Protein AF-A0A5J4N8S6-F1 (afdb_monomer)

Radius of gyration: 16.77 Å; Cα contacts (8 Å, |Δi|>4): 144; chains: 1; bounding box: 38×24×50 Å

Foldseek 3Di:
DVQCVPPVCVVVDDPVCVVQVVQWDDKDKAKDDQPDDDDPDPHRFTWIKIWTAGDDDDPDDDRIDIKIWTWDQDADPVCNVPDPGIDGPDMDD

Mean predicted aligned error: 5.63 Å

Structure (mmCIF, N/CA/C/O backbone):
data_AF-A0A5J4N8S6-F1
#
_entry.id   AF-A0A5J4N8S6-F1
#
loop_
_atom_site.group_PDB
_atom_site.id
_atom_site.type_symbol
_atom_site.label_atom_id
_atom_site.label_alt_id
_atom_site.label_comp_id
_atom_site.label_asym_id
_atom_site.label_entity_id
_atom_site.label_seq_id
_atom_site.pdbx_PDB_ins_code
_atom_site.Cartn_x
_atom_site.Cartn_y
_atom_site.Cartn_z
_atom_site.occupancy
_atom_site.B_iso_or_equiv
_atom_site.auth_seq_id
_atom_site.auth_comp_id
_atom_site.auth_asym_id
_atom_site.auth_atom_id
_atom_site.pdbx_PDB_model_num
ATOM 1 N N . MET A 1 1 ? -18.481 0.079 7.824 1.00 72.94 1 MET A N 1
ATOM 2 C CA . MET A 1 1 ? -17.076 0.446 7.532 1.00 72.94 1 MET A CA 1
ATOM 3 C C . MET A 1 1 ? -16.861 0.318 6.038 1.00 72.94 1 MET A C 1
ATOM 5 O O . MET A 1 1 ? -17.097 -0.765 5.515 1.00 72.94 1 MET A O 1
ATOM 9 N N . VAL A 1 2 ? -16.453 1.399 5.371 1.00 78.38 2 VAL A N 1
ATOM 10 C CA . VAL A 1 2 ? -16.398 1.507 3.899 1.00 78.38 2 VAL A CA 1
ATOM 11 C C . VAL A 1 2 ? -15.584 0.377 3.250 1.00 78.38 2 VAL A C 1
ATOM 13 O O . VAL A 1 2 ? -16.044 -0.214 2.278 1.00 78.38 2 VAL A O 1
ATOM 16 N N . LEU A 1 3 ? -14.455 -0.026 3.845 1.00 84.56 3 LEU A N 1
ATOM 17 C CA . LEU A 1 3 ? -13.567 -1.057 3.281 1.00 84.56 3 LEU A CA 1
ATOM 18 C C . LEU A 1 3 ? -14.218 -2.441 3.094 1.00 84.56 3 LEU A C 1
ATOM 20 O O . LEU A 1 3 ? -13.851 -3.160 2.173 1.00 84.56 3 LEU A O 1
ATOM 24 N N . LYS A 1 4 ? -15.228 -2.819 3.893 1.00 84.19 4 LYS A N 1
ATOM 25 C CA . LYS A 1 4 ? -15.948 -4.098 3.697 1.00 84.19 4 LYS A CA 1
ATOM 26 C C . LYS A 1 4 ? -16.841 -4.116 2.458 1.00 84.19 4 LYS A C 1
ATOM 28 O O . LYS A 1 4 ? -17.258 -5.187 2.026 1.00 84.19 4 LYS A O 1
ATOM 33 N N . HIS A 1 5 ? -17.184 -2.946 1.932 1.00 87.00 5 HIS A N 1
ATOM 34 C CA . HIS A 1 5 ? -18.062 -2.820 0.774 1.00 87.00 5 HIS A CA 1
ATOM 35 C C . HIS A 1 5 ? -17.281 -2.748 -0.540 1.00 87.00 5 HIS A C 1
ATOM 37 O O . HIS A 1 5 ? -17.885 -2.878 -1.598 1.00 87.00 5 HIS A O 1
ATOM 43 N N . ALA A 1 6 ? -15.954 -2.596 -0.486 1.00 89.38 6 ALA A N 1
ATOM 44 C CA . ALA A 1 6 ? -15.093 -2.612 -1.660 1.00 89.38 6 ALA A CA 1
ATOM 45 C C . ALA A 1 6 ? -14.848 -4.069 -2.119 1.00 89.38 6 ALA A C 1
ATOM 47 O O . ALA A 1 6 ? -14.189 -4.825 -1.398 1.00 89.38 6 ALA A O 1
ATOM 48 N N . PRO A 1 7 ? -15.350 -4.492 -3.301 1.00 88.50 7 PRO A N 1
ATOM 49 C CA . PRO A 1 7 ? -15.331 -5.899 -3.722 1.00 88.50 7 PRO A CA 1
ATOM 50 C C . PRO A 1 7 ? -13.932 -6.519 -3.770 1.00 88.50 7 PRO A C 1
ATOM 52 O O . PRO A 1 7 ? -13.764 -7.678 -3.399 1.00 88.50 7 PRO A O 1
ATOM 55 N N . LEU A 1 8 ? -12.933 -5.729 -4.171 1.00 88.12 8 LEU A N 1
ATOM 56 C CA . LEU A 1 8 ? -11.549 -6.177 -4.331 1.00 88.12 8 LEU A CA 1
ATOM 57 C C . LEU A 1 8 ? -10.875 -6.544 -3.003 1.00 88.12 8 LEU A C 1
ATOM 59 O O . LEU A 1 8 ? -10.047 -7.447 -2.966 1.00 88.12 8 LEU A O 1
ATOM 63 N N . ILE A 1 9 ? -11.241 -5.874 -1.908 1.00 88.81 9 ILE A N 1
ATOM 64 C CA . ILE A 1 9 ? -10.581 -6.040 -0.601 1.00 88.81 9 ILE A CA 1
ATOM 65 C C . ILE A 1 9 ? -11.489 -6.675 0.455 1.00 88.81 9 ILE A C 1
ATOM 67 O O . ILE A 1 9 ? -11.022 -7.070 1.516 1.00 88.81 9 ILE A O 1
ATOM 71 N N . ARG A 1 10 ? -12.791 -6.838 0.189 1.00 88.31 10 ARG A N 1
ATOM 72 C CA . ARG A 1 10 ? -13.720 -7.453 1.150 1.00 88.31 10 ARG A CA 1
ATOM 73 C C . ARG A 1 10 ? -13.243 -8.827 1.615 1.00 88.31 10 ARG A C 1
ATOM 75 O O . ARG A 1 10 ? -13.368 -9.146 2.792 1.00 88.31 10 ARG A O 1
ATOM 82 N N . ASN A 1 11 ? -12.720 -9.629 0.689 1.00 89.19 11 ASN A N 1
ATOM 83 C CA . ASN A 1 11 ? -12.330 -11.011 0.962 1.00 89.19 11 ASN A CA 1
ATOM 84 C C . ASN A 1 11 ? -10.958 -11.122 1.651 1.00 89.19 11 ASN A C 1
ATOM 86 O O . ASN A 1 11 ? -10.618 -12.202 2.124 1.00 89.19 11 ASN A O 1
ATOM 90 N N . THR A 1 12 ? -10.183 -10.034 1.730 1.00 91.62 12 THR A N 1
ATOM 91 C CA . THR A 1 12 ? -8.901 -10.017 2.453 1.00 91.62 12 THR A CA 1
ATOM 92 C C . THR A 1 12 ? -9.070 -9.648 3.930 1.00 91.62 12 THR A C 1
ATOM 94 O O . THR A 1 12 ? -8.179 -9.917 4.730 1.00 91.62 12 THR A O 1
ATOM 97 N N . ILE A 1 13 ? -10.220 -9.080 4.315 1.00 93.31 13 ILE A N 1
ATOM 98 C CA . ILE A 1 13 ? -10.520 -8.651 5.686 1.00 93.31 13 ILE A CA 1
ATOM 99 C C . ILE A 1 13 ? -11.143 -9.808 6.480 1.00 93.31 13 ILE A C 1
ATOM 101 O O . ILE A 1 13 ? -12.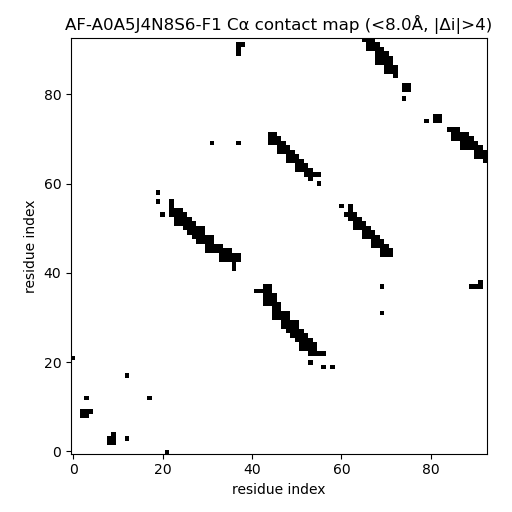275 -10.223 6.214 1.00 93.31 13 ILE A O 1
ATOM 105 N N . ARG A 1 14 ? -10.452 -10.288 7.519 1.00 93.50 14 ARG A N 1
ATOM 106 C CA . ARG A 1 14 ? -10.935 -11.368 8.394 1.00 93.50 14 ARG A CA 1
ATOM 107 C C . ARG A 1 14 ? -11.764 -10.814 9.560 1.00 93.50 14 ARG A C 1
ATOM 109 O O . ARG A 1 14 ? -11.617 -9.647 9.931 1.00 93.50 14 ARG A O 1
ATOM 116 N N . PRO A 1 15 ? -12.607 -11.638 10.215 1.00 93.56 15 PRO A N 1
ATOM 117 C CA . PRO A 1 15 ? -13.369 -11.220 11.397 1.00 93.56 15 PRO A CA 1
ATOM 118 C C . PRO A 1 15 ? -12.509 -10.659 12.542 1.00 93.56 15 PRO A C 1
ATOM 120 O O . PRO A 1 15 ? -12.948 -9.748 13.242 1.00 93.56 15 PRO A O 1
ATOM 123 N N . THR A 1 16 ? -11.282 -11.157 12.702 1.00 94.81 16 THR A N 1
ATOM 124 C CA . THR A 1 16 ? -10.316 -10.696 13.714 1.00 94.81 16 THR A CA 1
ATOM 125 C C . THR A 1 16 ? -9.759 -9.305 13.438 1.00 94.81 16 THR A C 1
ATOM 127 O O . THR A 1 16 ? -9.330 -8.636 14.367 1.00 94.81 16 THR A O 1
ATOM 130 N N . ASP A 1 17 ? -9.787 -8.845 12.186 1.00 94.00 17 ASP A N 1
ATOM 131 C CA . ASP A 1 17 ? -9.225 -7.547 11.797 1.00 94.00 17 ASP A CA 1
ATOM 132 C C . ASP A 1 17 ? -10.239 -6.407 12.049 1.00 94.00 17 ASP A C 1
ATOM 134 O O . ASP A 1 17 ? -9.896 -5.227 12.100 1.00 94.00 17 ASP A O 1
ATOM 138 N N . ILE A 1 18 ? -11.519 -6.755 12.235 1.00 93.75 18 ILE A N 1
ATOM 139 C CA . ILE A 1 18 ? -12.631 -5.800 12.337 1.00 93.75 18 ILE A CA 1
ATOM 140 C C . ILE A 1 18 ? -12.509 -4.843 13.519 1.00 93.75 18 ILE A C 1
ATOM 142 O O . ILE A 1 18 ? -12.793 -3.662 13.315 1.00 93.75 18 ILE A O 1
ATOM 146 N N . PRO A 1 19 ? -12.139 -5.288 14.732 1.00 95.62 19 PRO A N 1
ATOM 147 C CA . PRO A 1 19 ? -12.015 -4.380 15.863 1.00 95.62 19 PRO A CA 1
ATOM 148 C C . PRO A 1 19 ? -10.962 -3.289 15.629 1.00 95.62 19 PRO A C 1
ATOM 150 O O . PRO A 1 19 ? -11.273 -2.117 15.814 1.00 95.62 19 PRO A O 1
ATOM 153 N N . ALA A 1 20 ? -9.784 -3.637 15.102 1.00 95.44 20 ALA A N 1
ATOM 154 C CA . ALA A 1 20 ? -8.749 -2.662 14.760 1.00 95.44 20 ALA A CA 1
ATOM 155 C C . ALA A 1 20 ? -9.196 -1.709 13.639 1.00 95.44 20 ALA A C 1
ATOM 157 O O . ALA A 1 20 ? -9.034 -0.495 13.738 1.00 95.44 20 ALA A O 1
ATOM 158 N N . LEU A 1 21 ? -9.839 -2.234 12.590 1.00 94.69 21 LEU A N 1
ATOM 159 C CA . LEU A 1 21 ? -10.326 -1.416 11.475 1.00 94.69 21 LEU A CA 1
ATOM 160 C C . LEU A 1 21 ? -11.487 -0.479 11.858 1.00 94.69 21 LEU A C 1
ATOM 162 O O . LEU A 1 21 ? -11.728 0.500 11.156 1.00 94.69 21 LEU A O 1
ATOM 166 N N . LYS A 1 22 ? -12.194 -0.719 12.973 1.00 94.88 22 LYS A N 1
ATOM 167 C CA . LYS A 1 22 ? -13.151 0.259 13.529 1.00 94.88 22 LYS A CA 1
ATOM 168 C C . LYS A 1 22 ? -12.458 1.513 14.071 1.00 94.88 22 LYS A C 1
ATOM 170 O O . LYS A 1 22 ? -13.094 2.561 14.112 1.00 94.88 22 LYS A O 1
ATOM 175 N N . CYS A 1 23 ? -11.189 1.410 14.462 1.00 96.00 23 CYS A N 1
ATOM 176 C CA . CYS A 1 23 ? -10.377 2.539 14.912 1.00 96.00 23 CYS A CA 1
ATOM 177 C C . CYS A 1 23 ? -9.763 3.330 13.744 1.00 96.00 23 CYS A C 1
ATOM 179 O O . CYS A 1 23 ? -9.158 4.373 13.985 1.00 96.00 23 CYS A O 1
ATOM 181 N N . LEU A 1 24 ? -9.913 2.867 12.494 1.00 96.19 24 LEU A N 1
ATOM 182 C CA . LEU A 1 24 ? -9.419 3.564 11.306 1.00 96.19 24 LEU A CA 1
ATOM 183 C C . LEU A 1 24 ? -10.212 4.858 11.079 1.00 96.19 24 LEU A C 1
ATOM 185 O O . LEU A 1 24 ? -11.433 4.831 10.907 1.00 96.19 24 LEU A O 1
ATOM 189 N N . LYS A 1 25 ? -9.508 5.987 11.054 1.00 96.31 25 LYS A N 1
ATOM 190 C CA . LYS A 1 25 ? -10.075 7.328 10.871 1.00 96.31 25 LYS A CA 1
ATOM 191 C C . LYS A 1 25 ? -9.912 7.861 9.474 1.00 96.31 25 LYS A C 1
ATOM 193 O O . LYS A 1 25 ? -10.820 8.523 8.977 1.00 96.31 25 LYS A O 1
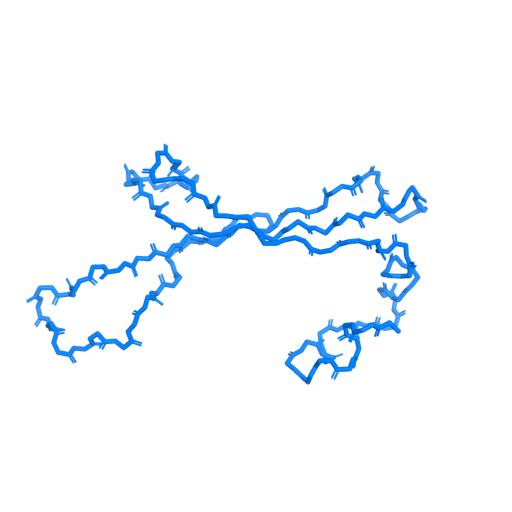ATOM 198 N N . ASN A 1 26 ? -8.766 7.599 8.864 1.00 96.25 26 ASN A N 1
ATOM 199 C CA . ASN A 1 26 ? -8.435 8.197 7.588 1.00 96.25 26 ASN A CA 1
ATOM 200 C C . ASN A 1 26 ? -7.610 7.247 6.730 1.00 96.25 26 ASN A C 1
ATOM 202 O O . ASN A 1 26 ? -6.863 6.412 7.243 1.00 96.25 26 ASN A O 1
ATOM 206 N N . ILE A 1 27 ? -7.757 7.401 5.419 1.00 95.75 27 ILE A N 1
ATOM 207 C CA . ILE A 1 27 ? -6.915 6.752 4.423 1.00 95.75 27 ILE A CA 1
ATOM 208 C C . ILE A 1 27 ? -6.485 7.839 3.450 1.00 95.75 27 ILE A C 1
ATOM 210 O O . ILE A 1 27 ? -7.334 8.459 2.808 1.00 95.75 27 ILE A O 1
ATOM 214 N N . ARG A 1 28 ? -5.181 8.077 3.344 1.00 96.75 28 ARG A N 1
ATOM 215 C CA . ARG A 1 28 ? -4.615 9.064 2.419 1.00 96.75 28 ARG A CA 1
ATOM 216 C C . ARG A 1 28 ? -3.757 8.369 1.378 1.00 96.75 28 ARG A C 1
ATOM 218 O O . ARG A 1 28 ? -3.043 7.428 1.705 1.00 96.75 28 ARG A O 1
ATOM 225 N N . SER A 1 29 ? -3.816 8.865 0.147 1.00 96.25 29 SER A N 1
ATOM 226 C CA . SER A 1 29 ? -2.842 8.550 -0.895 1.00 96.25 29 SER A CA 1
ATOM 227 C C . SER A 1 29 ? -1.943 9.762 -1.073 1.00 96.25 29 SER A C 1
ATOM 229 O O . SER A 1 29 ? -2.445 10.855 -1.337 1.00 96.25 29 SER A O 1
ATOM 231 N N . ILE A 1 30 ? -0.639 9.576 -0.908 1.00 95.25 30 ILE A N 1
ATOM 232 C CA . ILE A 1 30 ? 0.364 10.639 -1.014 1.00 95.25 30 ILE A CA 1
ATOM 233 C C . ILE A 1 30 ? 1.351 10.238 -2.116 1.00 95.25 30 ILE A C 1
ATOM 235 O O . ILE A 1 30 ? 1.822 9.099 -2.090 1.00 95.25 30 ILE A O 1
ATOM 239 N N . PRO A 1 31 ? 1.646 11.106 -3.098 1.00 92.69 31 PRO A N 1
ATOM 240 C CA . PRO A 1 31 ? 2.669 10.815 -4.096 1.00 92.69 31 PRO A CA 1
ATOM 241 C C . PRO A 1 31 ? 4.043 10.680 -3.427 1.00 92.69 31 PRO A C 1
ATOM 243 O O . PRO A 1 31 ? 4.362 11.420 -2.500 1.00 92.69 31 PRO A O 1
ATOM 246 N N . ILE A 1 32 ? 4.844 9.728 -3.896 1.00 90.31 32 ILE A N 1
ATOM 247 C CA . ILE A 1 32 ? 6.258 9.605 -3.534 1.00 90.31 32 ILE A CA 1
ATOM 248 C C . ILE A 1 32 ? 7.043 10.453 -4.530 1.00 90.31 32 ILE A C 1
ATOM 250 O O . ILE A 1 32 ? 6.903 10.267 -5.741 1.00 90.31 32 ILE A O 1
ATOM 254 N N . GLU A 1 33 ? 7.847 11.385 -4.026 1.00 77.75 33 GLU A N 1
ATOM 255 C CA . GLU A 1 33 ? 8.674 12.245 -4.869 1.00 77.75 33 GLU A CA 1
ATOM 256 C C . GLU A 1 33 ? 9.785 11.440 -5.561 1.00 77.75 33 GLU A C 1
ATOM 258 O O . GLU A 1 33 ? 10.358 10.504 -4.995 1.00 77.75 33 GLU A O 1
ATOM 263 N N . SER A 1 34 ? 10.127 11.832 -6.792 1.00 66.06 34 SER A N 1
ATOM 264 C CA . SER A 1 34 ? 11.076 11.147 -7.687 1.00 66.06 34 SER A CA 1
ATOM 265 C C . SER A 1 34 ? 12.534 11.128 -7.182 1.00 66.06 34 SER A C 1
ATOM 267 O O . SER A 1 34 ? 13.444 10.745 -7.913 1.00 66.06 34 SER A O 1
ATOM 269 N N . ASN A 1 35 ? 12.785 11.561 -5.945 1.00 68.62 35 ASN A N 1
ATOM 270 C CA . ASN A 1 35 ? 14.082 11.564 -5.267 1.00 68.62 35 ASN A CA 1
ATOM 271 C C . ASN A 1 35 ? 14.183 10.492 -4.164 1.00 68.62 35 ASN A C 1
ATOM 273 O O . ASN A 1 35 ? 15.231 10.379 -3.523 1.00 68.62 35 ASN A O 1
ATOM 277 N N . GLU A 1 36 ? 13.143 9.686 -3.947 1.00 69.38 36 GLU A N 1
ATOM 278 C CA . GLU A 1 36 ? 13.188 8.578 -2.998 1.00 69.38 36 GLU A CA 1
ATOM 279 C C . GLU A 1 36 ? 13.642 7.274 -3.669 1.00 69.38 36 GLU A C 1
ATOM 281 O O . GLU A 1 36 ? 13.301 6.966 -4.815 1.00 69.38 36 GLU A O 1
ATOM 286 N N . ARG A 1 37 ? 14.467 6.502 -2.949 1.00 69.88 37 ARG A N 1
ATOM 287 C CA . ARG A 1 37 ? 14.963 5.198 -3.407 1.00 69.88 37 ARG A CA 1
ATOM 288 C C . ARG A 1 37 ? 14.322 4.087 -2.591 1.00 69.88 37 ARG A C 1
ATOM 290 O O . ARG A 1 37 ? 14.460 4.119 -1.366 1.00 69.88 37 ARG A O 1
ATOM 2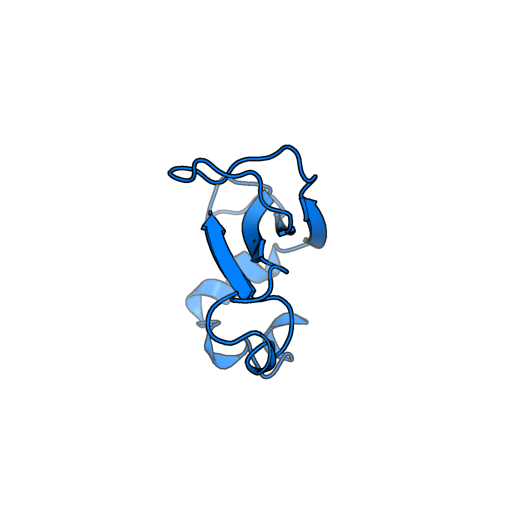97 N N . PRO A 1 38 ? 13.717 3.082 -3.243 1.00 70.31 38 PRO A N 1
ATOM 298 C CA . PRO A 1 38 ? 13.311 1.880 -2.543 1.00 70.31 38 PRO A CA 1
ATOM 299 C C . PRO A 1 38 ? 14.522 1.181 -1.910 1.00 70.31 38 PRO A C 1
ATOM 301 O O . PRO A 1 38 ? 15.608 1.115 -2.500 1.00 70.31 38 PRO A O 1
ATOM 304 N N . VAL A 1 39 ? 14.335 0.600 -0.731 1.00 71.75 39 VAL A N 1
ATOM 305 C CA . VAL A 1 39 ? 15.326 -0.221 -0.039 1.00 71.75 39 VAL A CA 1
ATOM 306 C C . VAL A 1 39 ? 15.746 -1.376 -0.953 1.00 71.75 39 VAL A C 1
ATOM 308 O O . VAL A 1 39 ? 14.929 -2.168 -1.418 1.00 71.75 39 VAL A O 1
ATOM 311 N N . GLY A 1 40 ? 17.049 -1.474 -1.222 1.00 70.75 40 GLY A N 1
ATOM 312 C CA . GLY A 1 40 ? 17.611 -2.509 -2.096 1.00 70.75 40 GLY A CA 1
ATOM 313 C C . GLY A 1 40 ? 17.538 -2.203 -3.597 1.00 70.75 40 GLY A C 1
ATOM 314 O O . GLY A 1 40 ? 17.863 -3.077 -4.402 1.00 70.75 40 GLY A O 1
ATOM 315 N N . LYS A 1 41 ? 17.153 -0.984 -3.998 1.00 68.00 41 LYS A N 1
ATOM 316 C CA . LYS A 1 41 ? 17.200 -0.516 -5.392 1.00 68.00 41 LYS A CA 1
ATOM 317 C C . LYS A 1 41 ? 18.196 0.634 -5.552 1.00 68.00 41 LYS A C 1
ATOM 319 O O . LYS A 1 41 ? 18.403 1.445 -4.654 1.00 68.00 41 LYS A O 1
ATOM 324 N N . THR A 1 42 ? 18.842 0.685 -6.714 1.00 63.88 42 THR A N 1
ATOM 325 C CA . THR A 1 42 ? 19.844 1.710 -7.055 1.00 63.88 42 THR 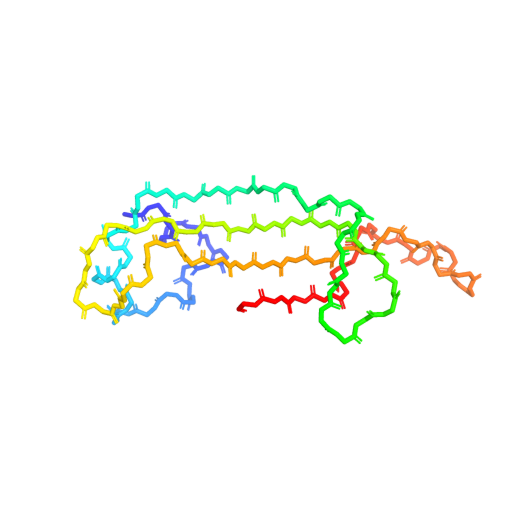A CA 1
ATOM 326 C C . THR A 1 42 ? 19.253 2.887 -7.831 1.00 63.88 42 THR A C 1
ATOM 328 O O . THR A 1 42 ? 19.842 3.967 -7.824 1.00 63.88 42 THR A O 1
ATOM 331 N N . ALA A 1 43 ? 18.093 2.695 -8.465 1.00 67.62 43 ALA A N 1
ATOM 332 C CA . ALA A 1 43 ? 17.367 3.726 -9.196 1.00 67.62 43 ALA A CA 1
ATOM 333 C C . ALA A 1 43 ? 16.358 4.446 -8.291 1.00 67.62 43 ALA A C 1
ATOM 335 O O . ALA A 1 43 ? 15.773 3.841 -7.390 1.00 67.62 43 ALA A O 1
ATOM 336 N N . PHE A 1 44 ? 16.161 5.738 -8.547 1.00 67.88 44 PHE A N 1
ATOM 337 C CA . PHE A 1 44 ? 15.012 6.469 -8.024 1.00 67.88 44 PHE A CA 1
ATOM 338 C C . PHE A 1 44 ? 13.752 6.002 -8.746 1.00 67.88 44 PHE A C 1
ATOM 340 O O . PHE A 1 44 ? 13.812 5.598 -9.909 1.00 67.88 44 PHE A O 1
ATOM 347 N N . THR A 1 45 ? 12.621 6.005 -8.056 1.00 72.69 45 THR A N 1
ATOM 348 C CA . THR A 1 45 ? 11.369 5.531 -8.642 1.00 72.69 45 THR A CA 1
ATOM 349 C C . THR A 1 45 ? 10.220 6.352 -8.091 1.00 72.69 45 THR A C 1
ATOM 351 O O . THR A 1 45 ? 10.141 6.592 -6.889 1.00 72.69 45 THR A O 1
ATOM 354 N N . GLU A 1 46 ? 9.337 6.786 -8.981 1.00 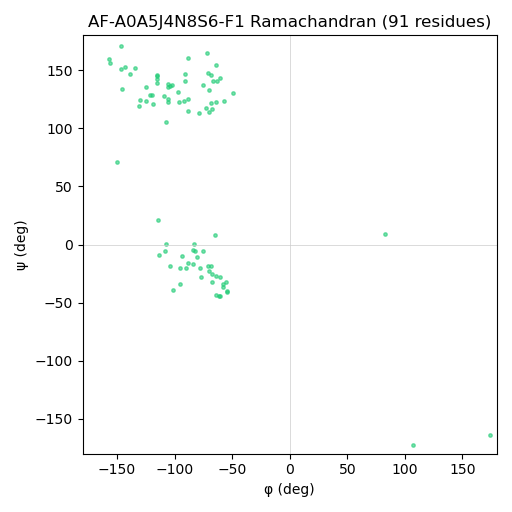87.19 46 GLU A N 1
ATOM 355 C CA . GLU A 1 46 ? 8.104 7.469 -8.608 1.00 87.19 46 GLU A CA 1
ATOM 356 C C . GLU A 1 46 ? 7.121 6.481 -7.981 1.00 87.19 46 GLU A C 1
ATOM 358 O O . GLU A 1 46 ? 7.274 5.261 -8.071 1.00 87.19 46 GLU A O 1
ATOM 363 N N . GLY A 1 47 ? 6.085 6.979 -7.319 1.00 91.38 47 GLY A N 1
ATOM 364 C CA . GLY A 1 47 ? 5.115 6.087 -6.713 1.00 91.38 47 GLY A CA 1
ATOM 365 C C . GLY A 1 47 ? 4.076 6.798 -5.881 1.00 91.38 47 GLY A C 1
ATOM 366 O O . GLY A 1 47 ? 3.902 8.013 -5.951 1.00 91.38 47 GLY A O 1
ATOM 367 N N . PHE A 1 48 ? 3.389 6.024 -5.057 1.00 93.88 48 PHE A N 1
ATOM 368 C CA . PHE A 1 48 ? 2.475 6.554 -4.060 1.00 93.88 48 PHE A CA 1
ATOM 369 C C . PHE A 1 48 ? 2.546 5.721 -2.787 1.00 93.88 48 PHE A C 1
ATOM 371 O O . PHE A 1 48 ? 2.852 4.526 -2.803 1.00 93.88 48 PHE A O 1
ATOM 378 N N . GLN A 1 49 ? 2.236 6.357 -1.667 1.00 95.19 49 GLN A N 1
ATOM 379 C CA . GLN A 1 49 ? 2.052 5.687 -0.395 1.00 95.19 49 GLN A CA 1
ATOM 380 C C . GLN A 1 49 ? 0.614 5.825 0.086 1.00 95.19 49 GLN A C 1
ATOM 382 O O . GLN A 1 49 ? -0.006 6.884 -0.026 1.00 95.19 49 GLN A O 1
ATOM 387 N N . LEU A 1 50 ? 0.098 4.731 0.633 1.00 97.06 50 LEU A N 1
ATOM 388 C CA . LEU A 1 50 ? -1.157 4.691 1.357 1.00 97.06 50 LEU A CA 1
ATOM 389 C C . LEU A 1 50 ? -0.863 4.812 2.846 1.00 97.06 50 LEU A C 1
ATOM 391 O O . LEU A 1 50 ? -0.145 3.984 3.407 1.00 97.06 50 LEU A O 1
ATOM 395 N N . GLU A 1 51 ? -1.444 5.819 3.482 1.00 97.69 51 GLU A N 1
ATOM 396 C CA . GLU A 1 51 ? -1.403 6.001 4.928 1.00 97.69 51 GLU A CA 1
ATOM 397 C C . GLU A 1 51 ? -2.757 5.653 5.534 1.00 97.69 51 GLU A C 1
ATOM 399 O O . GLU A 1 51 ? -3.778 6.233 5.162 1.00 97.69 51 GLU A O 1
ATOM 404 N N . PHE A 1 52 ? -2.753 4.742 6.500 1.00 97.12 52 PHE A N 1
ATOM 405 C CA . PHE A 1 52 ? -3.918 4.326 7.268 1.00 97.12 52 PHE A CA 1
ATOM 406 C C . PHE A 1 52 ? -3.790 4.890 8.682 1.00 97.12 52 PHE A C 1
ATOM 408 O O . PHE A 1 52 ? -2.980 4.409 9.475 1.00 97.12 52 PHE A O 1
ATOM 415 N N . GLU A 1 53 ? -4.564 5.927 8.988 1.00 98.00 53 GLU A N 1
ATOM 416 C CA . GLU A 1 53 ? -4.528 6.613 10.280 1.00 98.00 53 GLU A CA 1
ATOM 417 C C . GLU A 1 53 ? -5.548 6.005 11.244 1.00 98.00 53 GLU A C 1
ATOM 419 O O . GLU A 1 53 ? -6.747 5.981 10.956 1.00 98.00 53 GLU A O 1
ATOM 424 N N . PHE A 1 54 ? -5.080 5.550 12.402 1.00 97.88 54 PHE A N 1
ATOM 425 C CA . PHE A 1 54 ? -5.882 4.928 13.447 1.00 97.88 54 PHE A CA 1
ATOM 426 C C . PHE A 1 54 ? -5.889 5.771 14.721 1.00 97.88 54 PHE A C 1
ATOM 428 O O . PHE A 1 54 ? -4.880 6.356 15.122 1.00 97.88 54 PHE A O 1
ATOM 435 N N . GLU A 1 55 ? -7.022 5.760 15.418 1.00 97.44 55 GLU A N 1
ATOM 436 C CA . GLU A 1 55 ? -7.041 6.135 16.831 1.00 97.44 55 GLU A CA 1
ATOM 437 C C . GLU A 1 55 ? -6.213 5.150 17.677 1.00 97.44 55 GLU A C 1
ATOM 439 O O . GLU A 1 55 ? -6.074 3.977 17.299 1.00 97.44 55 GLU A O 1
ATOM 444 N N . PRO A 1 56 ? -5.693 5.595 18.843 1.00 97.25 56 PRO A N 1
ATOM 445 C CA . PRO A 1 56 ? -5.096 4.694 19.822 1.00 97.25 56 PRO A CA 1
ATOM 446 C C . PRO A 1 56 ? -6.017 3.504 20.103 1.00 97.25 56 PRO A C 1
ATOM 448 O O . PRO A 1 56 ? -7.211 3.677 20.349 1.00 97.25 56 PRO A O 1
ATOM 451 N N . ASN A 1 57 ? -5.463 2.299 20.042 1.00 95.88 57 ASN A N 1
ATOM 452 C CA . ASN A 1 57 ? -6.208 1.056 20.184 1.00 95.88 57 ASN A CA 1
ATOM 453 C C . ASN A 1 57 ? -5.348 -0.011 20.877 1.00 95.88 57 ASN A C 1
ATOM 455 O O . ASN A 1 57 ? -4.156 0.182 21.099 1.00 95.88 57 ASN A O 1
ATOM 459 N N . GLU A 1 58 ? -5.967 -1.131 21.243 1.00 96.94 58 GLU A N 1
ATOM 460 C CA . GLU A 1 58 ? -5.322 -2.219 21.991 1.00 96.94 58 GLU A CA 1
ATOM 461 C C . GLU A 1 58 ? -4.539 -3.215 21.112 1.00 96.94 58 GLU A C 1
ATOM 463 O O . GLU A 1 58 ? -3.899 -4.119 21.640 1.00 96.94 58 GLU A O 1
ATOM 468 N N . TYR A 1 59 ? -4.584 -3.072 19.781 1.00 96.31 59 TYR A N 1
ATOM 469 C CA . TYR A 1 59 ? -4.026 -4.052 18.840 1.00 96.31 59 TYR A CA 1
ATOM 470 C C . TYR A 1 59 ? -2.602 -3.704 18.396 1.00 96.31 59 TYR A C 1
ATOM 472 O O . TYR A 1 59 ? -1.795 -4.601 18.161 1.00 96.31 59 TYR A O 1
ATOM 480 N N . PHE A 1 60 ? -2.288 -2.413 18.268 1.00 96.44 60 PHE A N 1
ATOM 481 C CA . PHE A 1 60 ? -0.961 -1.919 17.901 1.00 96.44 60 PHE A CA 1
ATOM 482 C C . PHE A 1 60 ? -0.748 -0.477 18.373 1.00 96.44 60 PHE A C 1
ATOM 484 O O . PHE A 1 60 ? -1.692 0.270 18.621 1.00 96.44 60 PHE A O 1
ATOM 491 N N . THR A 1 61 ? 0.518 -0.070 18.473 1.00 96.44 61 THR A N 1
ATOM 492 C CA . THR A 1 61 ? 0.908 1.269 18.945 1.00 96.44 61 THR A CA 1
ATOM 493 C C . THR A 1 61 ? 1.024 2.298 17.819 1.00 96.44 61 THR A C 1
ATOM 495 O O . THR A 1 61 ? 0.963 3.503 18.075 1.00 96.44 61 THR A O 1
ATOM 498 N N . ASN A 1 62 ? 1.184 1.851 16.570 1.00 96.44 62 ASN A N 1
ATOM 499 C CA . ASN A 1 62 ? 1.310 2.719 15.404 1.00 96.44 62 ASN A CA 1
ATOM 500 C C . ASN A 1 62 ? 0.025 3.524 15.172 1.00 96.44 62 ASN A C 1
ATOM 502 O O . ASN A 1 62 ? -1.042 2.960 14.949 1.00 96.44 62 ASN A O 1
ATOM 506 N N . ARG A 1 63 ? 0.132 4.855 15.155 1.00 96.56 63 ARG A N 1
ATOM 507 C CA . ARG A 1 63 ? -0.992 5.726 14.770 1.00 96.56 63 ARG A CA 1
ATOM 508 C C . ARG A 1 63 ? -1.219 5.774 13.265 1.00 96.56 63 ARG A C 1
ATOM 510 O O . ARG A 1 63 ? -2.339 6.003 12.830 1.00 96.56 63 ARG A O 1
ATOM 517 N N . VAL A 1 64 ? -0.167 5.568 12.479 1.00 97.75 64 VAL A N 1
ATOM 518 C CA . VAL A 1 64 ? -0.234 5.522 11.018 1.00 97.75 64 VAL A CA 1
ATOM 519 C C . VAL A 1 64 ? 0.487 4.267 10.551 1.00 97.75 64 VAL A C 1
ATOM 521 O O . VAL A 1 64 ? 1.645 4.050 10.911 1.00 97.75 64 VAL A O 1
ATOM 524 N N . LEU A 1 65 ? -0.213 3.431 9.785 1.00 97.50 65 LEU A N 1
ATOM 525 C CA . LEU A 1 65 ? 0.392 2.342 9.021 1.00 97.50 65 LEU A CA 1
ATOM 526 C C . LEU A 1 65 ? 0.589 2.825 7.587 1.00 97.50 65 LEU A C 1
ATOM 528 O O . LEU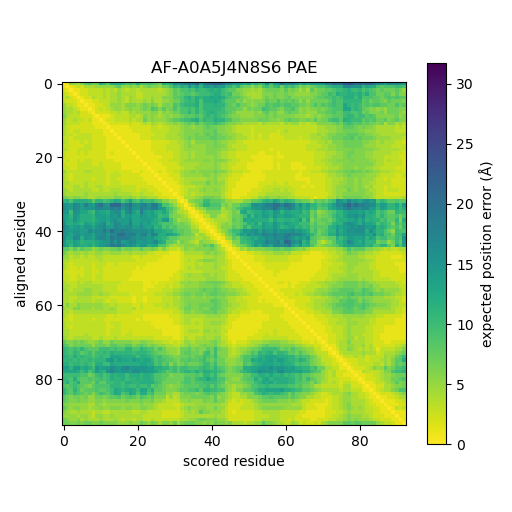 A 1 65 ? -0.345 3.364 6.993 1.00 97.50 65 LEU A O 1
ATOM 532 N N . THR A 1 66 ? 1.781 2.622 7.034 1.00 96.56 66 THR A N 1
ATOM 533 C CA . THR A 1 66 ? 2.143 3.126 5.705 1.00 96.56 66 THR A CA 1
ATOM 534 C C . THR A 1 66 ? 2.489 1.965 4.790 1.00 96.56 66 THR A C 1
ATOM 536 O O . THR A 1 66 ? 3.318 1.130 5.140 1.00 96.56 66 THR A O 1
ATOM 539 N N . LYS A 1 67 ? 1.874 1.930 3.607 1.00 95.94 67 LYS A N 1
ATOM 540 C CA . LYS A 1 67 ? 2.216 0.997 2.531 1.00 95.94 67 LYS A CA 1
ATOM 541 C C . LYS A 1 67 ? 2.665 1.784 1.310 1.00 95.94 67 LYS A C 1
ATOM 543 O O . LYS A 1 67 ? 1.896 2.588 0.791 1.00 95.94 67 LYS A O 1
ATOM 548 N N . ARG A 1 68 ? 3.886 1.547 0.841 1.00 94.06 68 ARG A N 1
ATOM 549 C CA . ARG A 1 68 ? 4.487 2.270 -0.285 1.00 94.06 68 ARG A CA 1
ATOM 550 C C . ARG A 1 68 ? 4.509 1.398 -1.534 1.00 94.06 68 ARG A C 1
ATOM 552 O O . ARG A 1 68 ? 4.849 0.216 -1.451 1.00 94.06 68 ARG A O 1
ATOM 559 N N . TYR A 1 69 ? 4.183 1.993 -2.674 1.00 93.06 69 TYR A N 1
ATOM 560 C CA . TYR A 1 69 ? 4.220 1.372 -3.994 1.00 93.06 69 TYR A CA 1
ATOM 561 C C . TYR A 1 69 ? 5.089 2.219 -4.914 1.00 93.06 69 TYR A C 1
ATOM 563 O O . TYR A 1 69 ? 4.815 3.402 -5.098 1.00 93.06 69 TYR A O 1
ATOM 571 N N . PHE A 1 70 ? 6.112 1.604 -5.496 1.00 90.62 70 PHE A N 1
ATOM 572 C CA . PHE A 1 70 ? 7.007 2.239 -6.457 1.00 90.62 70 PHE A CA 1
ATOM 573 C C . PHE A 1 70 ? 6.690 1.730 -7.855 1.00 90.62 70 PHE A C 1
ATOM 575 O O . PHE A 1 70 ? 6.497 0.526 -8.048 1.00 90.62 70 PHE A O 1
ATOM 582 N N . ILE A 1 71 ? 6.629 2.647 -8.811 1.00 88.88 71 ILE A N 1
ATOM 583 C CA . ILE A 1 71 ? 6.078 2.427 -10.140 1.00 88.88 71 ILE A CA 1
ATOM 584 C C . ILE A 1 71 ? 7.106 2.800 -11.201 1.00 88.88 71 ILE A C 1
ATOM 586 O O . ILE A 1 71 ? 7.734 3.853 -11.130 1.00 88.88 71 ILE A O 1
ATOM 590 N N . ASN A 1 72 ? 7.241 1.946 -12.208 1.00 84.62 72 ASN A N 1
ATOM 591 C CA . ASN A 1 72 ? 8.025 2.224 -13.396 1.00 84.62 72 ASN A CA 1
ATOM 592 C C . ASN A 1 72 ? 7.122 2.601 -14.577 1.00 84.62 72 ASN A C 1
ATOM 594 O O . ASN A 1 72 ? 6.100 1.954 -14.816 1.00 84.62 72 ASN A O 1
ATOM 598 N N . PHE A 1 73 ? 7.535 3.627 -15.321 1.00 83.56 73 PHE A N 1
ATOM 599 C CA . PHE A 1 73 ? 6.884 4.095 -16.547 1.00 83.56 73 PHE A CA 1
ATOM 600 C C . PHE A 1 73 ? 7.692 3.767 -17.808 1.00 83.56 73 PHE A C 1
ATOM 602 O O . PHE A 1 73 ? 7.210 4.021 -18.911 1.00 83.56 73 PHE A O 1
ATOM 609 N N . ASP A 1 74 ? 8.901 3.220 -17.659 1.00 82.69 74 ASP A N 1
ATOM 610 C CA . ASP A 1 74 ? 9.812 3.000 -18.775 1.00 82.69 74 ASP A CA 1
ATOM 611 C C . ASP A 1 74 ? 9.279 1.955 -19.762 1.00 82.69 74 ASP A C 1
ATOM 613 O O . ASP A 1 74 ? 8.742 0.907 -19.391 1.00 82.69 74 ASP A O 1
ATOM 617 N N . LEU A 1 75 ? 9.496 2.229 -21.050 1.00 82.94 75 LEU A N 1
ATOM 618 C CA . LEU A 1 75 ? 9.280 1.261 -22.118 1.00 82.94 75 LEU A CA 1
ATOM 619 C C . LEU A 1 75 ? 10.416 0.235 -22.116 1.00 82.94 75 LEU A C 1
ATOM 621 O O . LEU A 1 75 ? 11.591 0.588 -22.026 1.0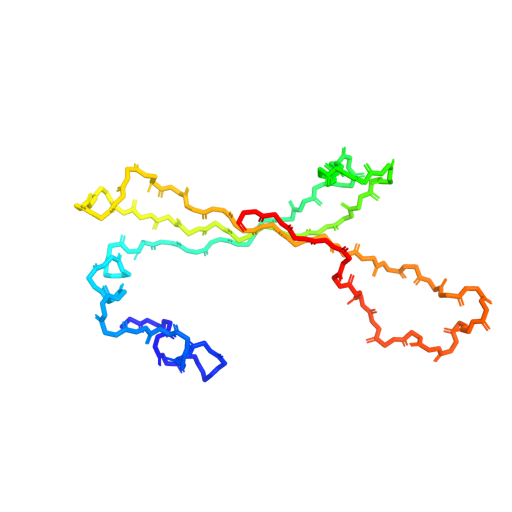0 82.94 75 LEU A O 1
ATOM 625 N N . LYS A 1 76 ? 10.072 -1.044 -22.283 1.00 81.88 76 LYS A N 1
ATOM 626 C CA . LYS A 1 76 ? 11.061 -2.109 -22.487 1.00 81.88 76 LYS A CA 1
ATOM 627 C C . LYS A 1 76 ? 11.681 -1.942 -23.875 1.00 81.88 76 LYS A C 1
ATOM 629 O O . LYS A 1 76 ? 10.972 -2.082 -24.867 1.00 81.88 76 LYS A O 1
ATOM 634 N N . GLU A 1 77 ? 12.973 -1.622 -23.957 1.00 86.38 77 GLU A N 1
ATOM 635 C CA . GLU A 1 77 ? 13.659 -1.350 -25.236 1.00 86.38 77 GLU A CA 1
ATOM 636 C C . GLU A 1 77 ? 13.575 -2.524 -26.225 1.00 86.38 77 GLU A C 1
ATOM 638 O O . GLU A 1 77 ? 13.471 -2.316 -27.433 1.00 86.38 77 GLU A O 1
ATOM 643 N N . ASP A 1 78 ? 13.579 -3.756 -25.714 1.00 90.19 78 ASP A N 1
ATOM 644 C CA . ASP A 1 78 ? 13.487 -4.994 -26.488 1.00 90.19 78 ASP A CA 1
ATOM 645 C C . ASP A 1 78 ? 12.059 -5.314 -26.957 1.00 90.19 78 ASP A C 1
ATOM 647 O O . ASP A 1 78 ? 11.878 -6.058 -27.923 1.00 90.19 78 ASP A O 1
ATOM 651 N N . ASN A 1 79 ? 11.039 -4.739 -26.313 1.00 88.12 79 ASN A N 1
ATOM 652 C CA . ASN A 1 79 ? 9.646 -4.872 -26.726 1.00 88.12 79 ASN A CA 1
ATOM 653 C C . ASN A 1 79 ? 8.790 -3.641 -26.351 1.00 88.12 79 ASN A C 1
ATOM 655 O O .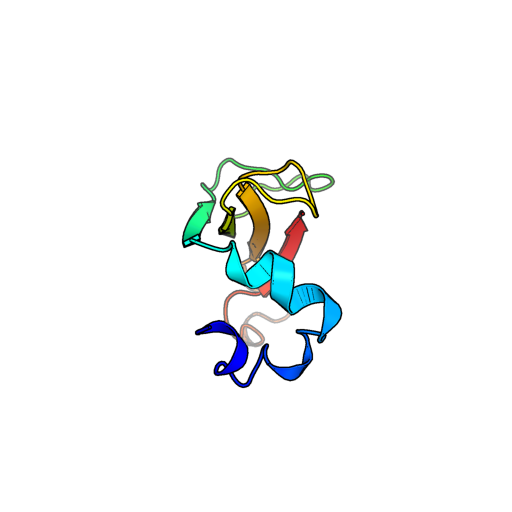 ASN A 1 79 ? 7.916 -3.738 -25.479 1.00 88.12 79 ASN A O 1
ATOM 659 N N . PRO A 1 80 ? 8.971 -2.484 -27.018 1.00 87.56 80 PRO A N 1
ATOM 660 C CA . PRO A 1 80 ? 8.313 -1.237 -26.612 1.00 87.56 80 PRO A CA 1
ATOM 661 C C . PRO A 1 80 ? 6.784 -1.282 -26.715 1.00 87.56 80 PRO A C 1
ATOM 663 O O . PRO A 1 80 ? 6.086 -0.603 -25.968 1.00 87.56 80 PRO A O 1
ATOM 666 N N . LEU A 1 81 ? 6.252 -2.113 -27.620 1.00 91.00 81 LEU A N 1
ATOM 667 C CA . LEU A 1 81 ? 4.810 -2.287 -27.823 1.00 91.00 81 LEU A CA 1
ATOM 668 C C . LEU A 1 81 ? 4.133 -3.115 -26.719 1.00 91.00 81 LEU A C 1
ATOM 670 O O . LEU A 1 81 ? 2.914 -3.245 -26.732 1.00 91.00 81 LEU A O 1
ATOM 674 N N . SER A 1 82 ? 4.897 -3.677 -25.775 1.00 87.50 82 SER A N 1
ATOM 675 C CA . SER A 1 82 ? 4.345 -4.412 -24.627 1.00 87.50 82 SER A CA 1
ATOM 676 C C . SER A 1 82 ? 3.918 -3.527 -23.458 1.00 87.50 82 SER A C 1
ATOM 678 O O . SER A 1 82 ? 3.462 -4.050 -22.444 1.00 87.50 82 SER A O 1
ATOM 680 N N . TYR A 1 83 ? 4.068 -2.207 -23.575 1.00 86.94 83 TYR A N 1
ATOM 681 C CA . TYR A 1 83 ? 3.654 -1.281 -22.532 1.00 86.94 83 TYR A CA 1
ATOM 682 C C . TYR A 1 83 ? 2.129 -1.257 -22.371 1.00 86.94 83 TYR A C 1
ATOM 684 O O . TYR A 1 83 ? 1.411 -0.838 -23.277 1.00 86.94 83 TYR A O 1
ATOM 692 N N . ASP A 1 84 ? 1.658 -1.663 -21.191 1.00 88.25 84 ASP A N 1
ATOM 693 C CA . ASP A 1 84 ? 0.238 -1.683 -20.799 1.00 88.25 84 ASP A CA 1
ATOM 694 C C . ASP A 1 84 ? -0.057 -0.690 -19.655 1.00 88.25 84 ASP A C 1
ATOM 696 O O .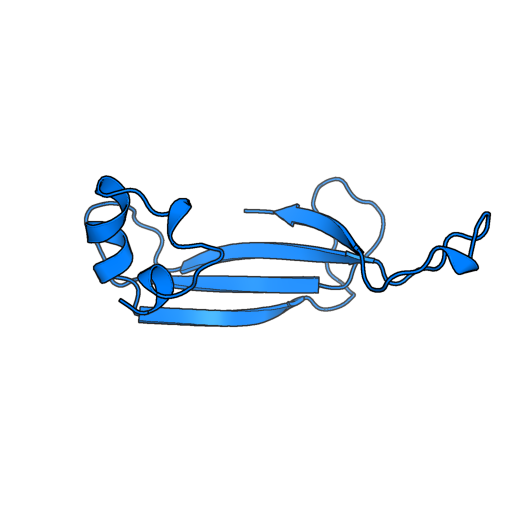 ASP A 1 84 ? -1.031 -0.805 -18.913 1.00 88.25 84 ASP A O 1
ATOM 700 N N . GLY A 1 85 ? 0.819 0.305 -19.489 1.00 87.88 85 GLY A N 1
ATOM 701 C CA . GLY A 1 85 ? 0.744 1.288 -18.416 1.00 87.88 85 GLY A CA 1
ATOM 702 C C . GLY A 1 85 ? 1.811 1.099 -17.332 1.00 87.88 85 GLY A C 1
ATOM 703 O O . GLY A 1 85 ? 2.745 0.313 -17.490 1.00 87.88 85 GLY A O 1
ATOM 704 N N . PRO A 1 86 ? 1.706 1.864 -16.234 1.00 86.94 86 PRO A N 1
ATOM 705 C CA . PRO A 1 86 ? 2.718 1.872 -15.188 1.00 86.94 86 PRO A CA 1
ATOM 706 C C . PRO A 1 86 ? 2.738 0.556 -14.395 1.00 86.94 86 PRO A C 1
ATOM 708 O O . PRO A 1 86 ? 1.697 0.084 -13.934 1.00 86.94 86 PRO A O 1
ATOM 711 N N . GLU A 1 87 ? 3.924 -0.014 -14.183 1.00 88.62 87 GLU A N 1
ATOM 712 C CA . GLU A 1 87 ? 4.099 -1.288 -13.471 1.00 88.62 87 GLU A CA 1
ATOM 713 C C . GLU A 1 87 ? 4.626 -1.060 -12.048 1.00 88.62 87 GLU A C 1
ATOM 715 O O . GLU A 1 87 ? 5.570 -0.299 -11.840 1.00 88.62 87 GLU A O 1
ATOM 720 N N . VAL A 1 88 ? 4.076 -1.761 -11.049 1.00 89.56 88 VAL A N 1
ATOM 721 C CA . VAL A 1 88 ? 4.646 -1.755 -9.690 1.00 89.56 88 VAL A CA 1
ATOM 722 C C . VAL A 1 88 ? 5.941 -2.569 -9.682 1.00 89.56 88 VAL A C 1
ATOM 724 O O . VAL A 1 88 ? 5.918 -3.780 -9.890 1.00 89.56 88 VAL A O 1
ATOM 727 N N . VAL A 1 89 ? 7.068 -1.922 -9.382 1.00 88.69 89 VAL A N 1
ATOM 728 C CA . VAL A 1 89 ? 8.407 -2.544 -9.390 1.00 88.69 89 VAL A CA 1
ATOM 729 C C . VAL A 1 89 ? 8.965 -2.847 -8.004 1.00 88.69 89 VAL A C 1
ATOM 731 O O . VAL A 1 89 ? 9.896 -3.647 -7.868 1.00 88.69 89 VAL A O 1
ATOM 734 N N . ALA A 1 90 ? 8.419 -2.210 -6.968 1.00 89.69 90 ALA A N 1
ATOM 735 C CA . ALA A 1 90 ? 8.757 -2.480 -5.578 1.00 89.69 90 ALA A CA 1
ATOM 736 C C . ALA A 1 90 ? 7.619 -2.054 -4.644 1.00 89.69 90 ALA A C 1
ATOM 738 O O . ALA A 1 90 ? 6.819 -1.173 -4.964 1.00 89.69 90 ALA A O 1
ATOM 739 N N . THR A 1 91 ? 7.576 -2.663 -3.460 1.00 92.06 91 THR A N 1
ATOM 740 C CA . THR A 1 91 ? 6.666 -2.271 -2.380 1.00 92.06 91 THR A CA 1
ATOM 741 C C . THR A 1 91 ? 7.380 -2.313 -1.040 1.00 92.06 91 THR A C 1
ATOM 743 O O . THR A 1 91 ? 8.194 -3.209 -0.824 1.00 92.06 91 THR A O 1
ATOM 746 N N . GLU A 1 92 ? 7.011 -1.423 -0.123 1.00 91.69 92 GLU A N 1
ATOM 747 C CA . GLU A 1 92 ? 7.540 -1.382 1.247 1.00 91.69 92 GLU A CA 1
ATOM 748 C C . GLU A 1 92 ? 6.417 -1.205 2.270 1.00 91.69 92 GLU A C 1
ATOM 750 O O . GLU A 1 92 ? 5.382 -0.602 1.965 1.00 91.69 92 GLU A O 1
ATOM 755 N N . GLY A 1 93 ? 6.650 -1.713 3.484 1.00 87.19 93 GLY A N 1
ATOM 756 C CA . GLY A 1 93 ? 5.677 -1.726 4.581 1.00 87.19 93 GLY A CA 1
ATOM 757 C C . GLY A 1 93 ? 4.794 -2.964 4.627 1.00 87.19 93 GLY A C 1
ATOM 758 O O . GLY A 1 93 ? 4.643 -3.657 3.588 1.00 87.19 93 GLY A O 1
#

Solvent-accessible surface area (backbone atoms only — not comparable to full-atom values): 5736 Å² total; per-residue (Å²): 115,74,65,66,73,38,78,89,48,31,84,75,62,51,83,83,48,47,71,61,59,68,36,52,74,47,78,46,80,42,78,41,59,67,83,43,59,56,91,95,51,91,56,62,39,34,35,37,30,41,38,42,32,33,56,94,55,96,85,55,86,69,48,60,50,57,40,37,41,28,38,43,78,78,66,47,88,94,48,55,86,70,65,87,66,72,41,81,77,47,74,47,115

InterPro domains:
  IPR002164 Nucleosome assembly protein [PF00956] (2-93)
  IPR002164 Nucleosome assembly protein [PTHR11875] (2-80)
  IPR037231 NAP-like superfamily [SSF143113] (2-91)

Organism: NCBI:txid34504

Sequence (93 aa):
MVLKHAPLIRNTIRPTDIPALKCLKNIRSIPIESNERPVGKTAFTEGFQLEFEFEPNEYFTNRVLTKRYFINFDLKEDNPLSYDGPEVVATEG

pLDDT: mean 88.54, std 9.07, range [63.88, 98.0]

Nearest PDB structures (foldseek):
  7un3-assembly1_C  TM=9.053E-01  e=1.534E-05  Homo sapiens
  8xaa-assembly2_C  TM=9.059E-01  e=5.843E-05  Caenorhabditis elegans
  6k02-assembly1_A-2  TM=8.882E-01  e=6.192E-05  Caenorhabditis elegans
  8xaa-assembly1_F  TM=8.957E-01  e=9.302E-05  Caenorhabditis elegans
  8xaa-assembly2_G  TM=9.086E-01  e=1.397E-04  Caenorhabditis elegans

Secondary structure (DSSP, 8-state):
-GGGG-HHHHTT--GGGHHHHHTEEEEEEEEEPTT---TT-SS--EEEEEEEEE-S-SS-S-SEEEEEEEEE----TT-GGG--S-EEEEEE-